Protein AF-A0A9Q1H6C2-F1 (afdb_monomer)

Secondary structure (DSSP, 8-state):
------SEEEE-TT--HHHHHHH----S-EEEEEE-SSSEEEEEEEETTEEEEESSHHHHHHHHHHHHHT--

pLDDT: mean 87.74, std 13.79, range [37.41, 96.88]

Structure (mmCIF, N/CA/C/O backbone):
data_AF-A0A9Q1H6C2-F1
#
_entry.id   AF-A0A9Q1H6C2-F1
#
loop_
_atom_site.group_PDB
_atom_site.id
_atom_site.type_symbol
_atom_site.label_atom_id
_atom_site.label_alt_id
_atom_site.label_comp_id
_atom_site.label_asym_id
_atom_site.label_entity_id
_atom_site.label_seq_id
_atom_site.pdbx_PDB_ins_code
_atom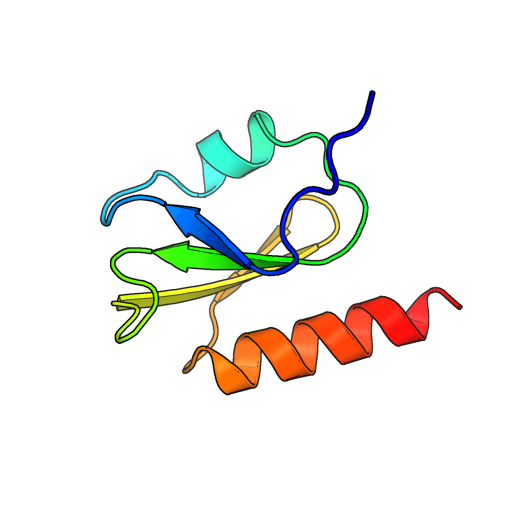_site.Cartn_x
_atom_site.Cartn_y
_atom_site.Cartn_z
_atom_site.occupancy
_atom_site.B_iso_or_equiv
_atom_site.auth_seq_id
_atom_site.auth_comp_id
_atom_site.auth_asym_id
_atom_site.auth_atom_id
_atom_site.pdbx_PDB_model_num
ATOM 1 N N . MET A 1 1 ? -22.342 -3.430 -8.138 1.00 37.41 1 MET A N 1
ATOM 2 C CA . MET A 1 1 ? -21.505 -4.593 -8.496 1.00 37.41 1 MET A CA 1
ATOM 3 C C . MET A 1 1 ? -20.102 -4.261 -8.038 1.00 37.41 1 MET A C 1
ATOM 5 O O . MET A 1 1 ? -19.309 -3.739 -8.812 1.00 37.41 1 MET A O 1
ATOM 9 N N . ASP A 1 2 ? -19.836 -4.479 -6.754 1.00 48.06 2 ASP A N 1
ATOM 10 C CA . ASP A 1 2 ? -18.491 -4.435 -6.193 1.00 48.06 2 ASP A CA 1
ATOM 11 C C . ASP A 1 2 ? -17.736 -5.634 -6.754 1.00 48.06 2 ASP A C 1
ATOM 13 O O . ASP A 1 2 ? -17.710 -6.716 -6.169 1.00 48.06 2 ASP A O 1
ATOM 17 N N . ALA A 1 3 ? -17.225 -5.475 -7.977 1.00 48.38 3 ALA A N 1
ATOM 18 C CA . ALA A 1 3 ? -16.267 -6.403 -8.541 1.00 48.38 3 ALA A CA 1
ATOM 19 C C . ALA A 1 3 ? -15.190 -6.598 -7.477 1.00 48.38 3 ALA A C 1
ATOM 21 O O . ALA A 1 3 ? -14.605 -5.616 -7.022 1.00 48.38 3 ALA A O 1
ATOM 22 N N . LEU A 1 4 ? -15.035 -7.848 -7.042 1.00 54.47 4 LEU A N 1
ATOM 23 C CA . LEU A 1 4 ? -14.126 -8.310 -6.003 1.00 54.47 4 LEU A CA 1
ATOM 24 C C . LEU A 1 4 ? -12.775 -7.598 -6.165 1.00 54.47 4 LEU A C 1
ATOM 26 O O . LEU A 1 4 ? -11.956 -7.995 -6.996 1.00 54.47 4 LEU A O 1
ATOM 30 N N . LYS A 1 5 ? -12.565 -6.485 -5.451 1.00 64.50 5 LYS A N 1
ATOM 31 C CA . LYS A 1 5 ? -11.305 -5.753 -5.560 1.00 64.50 5 LYS A CA 1
ATOM 32 C C . LYS A 1 5 ? -10.221 -6.702 -5.065 1.00 64.50 5 LYS A C 1
ATOM 34 O O . LYS A 1 5 ? -10.369 -7.335 -4.021 1.00 64.50 5 LYS A O 1
ATOM 39 N N . SER A 1 6 ? -9.191 -6.867 -5.889 1.00 71.31 6 SER A N 1
ATOM 40 C CA . SER A 1 6 ? -8.130 -7.845 -5.669 1.00 71.31 6 SER A CA 1
ATOM 41 C C . SER A 1 6 ? -7.506 -7.656 -4.287 1.00 71.31 6 SER A C 1
ATOM 43 O O . SER A 1 6 ? -7.230 -6.529 -3.883 1.00 71.31 6 SER A O 1
ATOM 45 N N . TYR A 1 7 ? -7.229 -8.761 -3.590 1.00 87.12 7 TYR A N 1
ATOM 46 C CA . TYR A 1 7 ? -6.470 -8.751 -2.333 1.00 87.12 7 TYR A CA 1
ATOM 47 C C . TYR A 1 7 ? -5.084 -8.100 -2.497 1.00 87.12 7 TYR A C 1
ATOM 49 O O . TYR A 1 7 ? -4.519 -7.578 -1.540 1.00 87.12 7 TYR A O 1
ATOM 57 N N . ILE A 1 8 ? -4.549 -8.121 -3.724 1.00 92.62 8 ILE A N 1
ATOM 58 C CA . ILE A 1 8 ? -3.323 -7.427 -4.118 1.00 92.62 8 ILE A CA 1
ATOM 59 C C . ILE A 1 8 ? -3.642 -6.470 -5.271 1.00 92.62 8 ILE A C 1
ATOM 61 O O . ILE A 1 8 ? -3.906 -6.924 -6.393 1.00 92.62 8 ILE A O 1
ATOM 65 N N . ASP A 1 9 ? -3.595 -5.172 -5.003 1.00 93.62 9 ASP A N 1
ATOM 66 C CA . ASP A 1 9 ? -3.646 -4.113 -6.006 1.00 93.62 9 ASP A CA 1
ATOM 67 C C . ASP A 1 9 ? -2.242 -3.820 -6.548 1.00 93.62 9 ASP A C 1
ATOM 69 O O . ASP A 1 9 ? -1.258 -3.861 -5.809 1.00 93.62 9 ASP A O 1
ATOM 73 N N . VAL A 1 10 ? -2.146 -3.551 -7.848 1.00 94.06 10 VAL A N 1
ATOM 74 C CA . VAL A 1 10 ? -0.876 -3.332 -8.550 1.00 94.06 10 VAL A CA 1
ATOM 75 C C . VAL A 1 10 ? -0.911 -1.953 -9.176 1.00 94.06 10 VAL A C 1
ATOM 77 O O . VAL A 1 10 ? -1.772 -1.680 -10.009 1.00 94.06 10 VAL A O 1
ATOM 80 N N . GLN A 1 11 ? 0.032 -1.102 -8.791 1.00 95.44 11 GLN A N 1
ATOM 81 C CA . GLN A 1 11 ? 0.145 0.255 -9.312 1.00 95.44 11 GLN A CA 1
ATOM 82 C C . GLN A 1 11 ? 1.540 0.501 -9.904 1.00 95.44 11 GLN A C 1
ATOM 84 O O . GLN A 1 11 ? 2.506 -0.166 -9.526 1.00 95.44 11 GLN A O 1
ATOM 89 N N . PRO A 1 12 ? 1.691 1.460 -10.830 1.00 95.69 12 PRO A N 1
ATOM 90 C CA . PRO A 1 12 ? 2.994 1.808 -11.385 1.00 95.69 12 PRO A CA 1
ATOM 91 C C . PRO A 1 12 ? 3.992 2.290 -10.322 1.00 95.69 12 PRO A C 1
ATOM 93 O O . PRO A 1 12 ? 3.621 2.886 -9.304 1.00 95.69 12 PRO A O 1
ATOM 96 N N . ILE A 1 13 ? 5.285 2.102 -10.592 1.00 95.62 13 ILE A N 1
ATOM 97 C CA . ILE A 1 13 ? 6.349 2.757 -9.818 1.00 95.62 13 ILE A CA 1
ATOM 98 C C . ILE A 1 13 ? 6.169 4.280 -9.924 1.00 95.62 13 ILE A C 1
ATOM 100 O O . ILE A 1 13 ? 5.879 4.799 -10.999 1.00 95.62 13 ILE A O 1
ATOM 104 N N . GLY A 1 14 ? 6.330 4.996 -8.806 1.00 94.38 14 GLY A N 1
ATOM 105 C CA . GLY A 1 14 ? 6.119 6.449 -8.737 1.00 94.38 14 GLY A CA 1
ATOM 106 C C . GLY A 1 14 ? 4.685 6.869 -8.396 1.00 94.38 14 GLY A C 1
ATOM 107 O O . GLY A 1 14 ? 4.398 8.063 -8.338 1.00 94.38 14 GLY A O 1
ATOM 108 N N . THR A 1 15 ? 3.791 5.911 -8.131 1.00 95.81 15 THR A N 1
ATOM 109 C CA . THR A 1 15 ? 2.448 6.195 -7.604 1.00 95.81 15 THR A CA 1
ATOM 110 C C . THR A 1 15 ? 2.526 7.030 -6.326 1.00 95.81 15 THR A C 1
ATOM 112 O O . THR A 1 15 ? 3.206 6.669 -5.365 1.00 95.81 15 THR A O 1
ATOM 115 N N . ASN A 1 16 ? 1.791 8.143 -6.300 1.00 96.31 16 ASN A N 1
ATOM 116 C CA . ASN A 1 16 ? 1.645 8.978 -5.114 1.00 96.31 16 ASN A CA 1
ATOM 117 C C . ASN A 1 16 ? 0.688 8.289 -4.130 1.00 96.31 16 ASN A C 1
ATOM 119 O O . ASN A 1 16 ? -0.530 8.385 -4.273 1.00 96.31 16 ASN A O 1
ATOM 123 N N . ILE A 1 17 ? 1.252 7.580 -3.148 1.00 94.31 17 ILE A N 1
ATOM 124 C CA . ILE A 1 17 ? 0.488 6.819 -2.151 1.00 94.31 17 ILE A CA 1
ATOM 125 C C . ILE A 1 17 ? -0.513 7.708 -1.386 1.00 94.31 17 ILE A C 1
ATOM 127 O O . ILE A 1 17 ? -1.668 7.303 -1.290 1.00 94.31 17 ILE A O 1
ATOM 131 N N . PRO A 1 18 ? -0.158 8.909 -0.883 1.00 94.62 18 PRO A N 1
ATOM 132 C CA . PRO A 1 18 ? -1.137 9.809 -0.268 1.00 94.62 18 PRO A CA 1
ATOM 133 C C . PRO A 1 18 ? -2.362 10.093 -1.144 1.00 94.62 18 PRO A C 1
ATOM 135 O O . PRO A 1 18 ? -3.486 9.889 -0.697 1.00 94.62 18 PRO A O 1
ATOM 138 N N . LYS A 1 19 ? -2.154 10.476 -2.410 1.00 95.00 19 LYS A N 1
ATOM 139 C CA . LYS A 1 19 ? -3.257 10.737 -3.346 1.00 95.00 19 LYS A CA 1
ATOM 140 C C . LYS A 1 19 ? -4.073 9.472 -3.628 1.00 95.00 19 LYS A C 1
ATOM 142 O O . LYS A 1 19 ? -5.296 9.508 -3.643 1.00 95.00 19 LYS A O 1
ATOM 147 N N . TYR A 1 20 ? -3.399 8.338 -3.798 1.00 93.88 20 TYR A N 1
ATOM 148 C CA . TYR A 1 20 ? -4.055 7.045 -3.962 1.00 93.88 20 TYR A CA 1
ATOM 149 C C . TYR A 1 20 ? -4.993 6.727 -2.782 1.00 93.88 20 TYR A C 1
ATOM 151 O O . TYR A 1 20 ? -6.123 6.299 -2.999 1.00 93.88 20 TYR A O 1
ATOM 159 N N . LEU A 1 21 ? -4.560 6.988 -1.541 1.00 93.06 21 LEU A N 1
ATOM 160 C CA . LEU A 1 21 ? -5.347 6.756 -0.321 1.00 93.06 21 LEU A CA 1
ATOM 161 C C . LEU A 1 21 ? -6.608 7.634 -0.223 1.00 93.06 21 LEU A C 1
ATOM 163 O O . LEU A 1 21 ? -7.571 7.233 0.431 1.00 93.06 21 LEU A O 1
ATOM 167 N N . GLU A 1 22 ? -6.615 8.805 -0.863 1.00 92.62 22 GLU A N 1
ATOM 168 C CA . GLU A 1 22 ? -7.789 9.686 -0.955 1.00 92.62 22 GLU A CA 1
ATOM 169 C C . GLU A 1 22 ? -8.835 9.156 -1.948 1.00 92.62 22 GLU A C 1
ATOM 171 O O . GLU A 1 22 ? -10.035 9.337 -1.743 1.00 92.62 22 GLU A O 1
ATOM 176 N N . GLU A 1 23 ? -8.386 8.482 -3.009 1.00 89.56 23 GLU A N 1
ATOM 177 C CA . GLU A 1 23 ? -9.229 7.990 -4.105 1.00 89.56 23 GLU A CA 1
ATOM 178 C C . GLU A 1 23 ? -9.811 6.591 -3.835 1.00 89.56 23 GLU A C 1
ATOM 180 O O . GLU A 1 23 ? -10.809 6.192 -4.447 1.00 89.56 23 GLU A O 1
ATOM 185 N N . VAL A 1 24 ? -9.217 5.823 -2.912 1.00 86.44 24 VAL A N 1
ATOM 186 C CA . VAL A 1 24 ? -9.712 4.487 -2.561 1.00 86.44 24 VAL A CA 1
ATOM 187 C C . VAL A 1 24 ? -10.779 4.519 -1.465 1.00 86.44 24 VAL A C 1
ATOM 189 O O . VAL A 1 24 ? -10.586 5.001 -0.354 1.00 86.44 24 VAL A O 1
ATOM 192 N N . PHE A 1 25 ? -11.914 3.886 -1.761 1.00 83.25 25 PHE A N 1
ATOM 193 C CA . PHE A 1 25 ? -13.033 3.702 -0.824 1.00 83.25 25 PHE A CA 1
ATOM 194 C C . PHE A 1 25 ? -13.048 2.316 -0.156 1.00 83.25 25 PHE A C 1
ATOM 196 O O . PHE A 1 25 ? -14.043 1.922 0.446 1.00 83.25 25 PHE A O 1
ATOM 203 N N . LEU A 1 26 ? -11.966 1.543 -0.300 1.00 82.12 26 LEU A N 1
ATOM 204 C CA . LEU A 1 26 ? -11.847 0.220 0.308 1.00 82.12 26 LEU A CA 1
ATOM 205 C C . LEU A 1 26 ? -11.689 0.335 1.825 1.00 82.12 26 LEU A C 1
ATOM 207 O O . LEU A 1 26 ? -10.789 1.016 2.314 1.00 82.12 26 LEU A O 1
ATOM 211 N N . THR A 1 27 ? -12.550 -0.363 2.560 1.00 80.38 27 THR A N 1
ATOM 212 C CA . THR A 1 27 ? -12.502 -0.435 4.026 1.00 80.38 27 THR A CA 1
ATOM 213 C C . THR A 1 27 ? -11.731 -1.658 4.521 1.00 80.38 27 THR A C 1
ATOM 215 O O . THR A 1 27 ? -11.039 -1.573 5.532 1.00 80.38 27 THR A O 1
ATOM 218 N N . GLN A 1 28 ? -11.809 -2.776 3.795 1.00 87.38 28 GLN A N 1
ATOM 219 C CA . GLN A 1 28 ? -11.081 -4.005 4.113 1.00 87.38 28 GLN A CA 1
ATOM 220 C C . GLN A 1 28 ? -9.570 -3.859 3.855 1.00 87.38 28 GLN A C 1
ATOM 222 O O . GLN A 1 28 ? -9.195 -3.211 2.874 1.00 87.38 28 GLN A O 1
ATOM 227 N N . PRO A 1 29 ? -8.699 -4.472 4.680 1.00 92.56 29 PRO A N 1
ATOM 228 C CA . PRO A 1 29 ? -7.266 -4.506 4.419 1.00 92.56 29 PRO A CA 1
ATOM 229 C C . PRO A 1 29 ? -6.929 -5.193 3.090 1.00 92.56 29 PRO A C 1
ATOM 231 O O . PRO A 1 29 ? -7.554 -6.189 2.720 1.00 92.56 29 PRO A O 1
ATOM 234 N N . TYR A 1 30 ? -5.921 -4.679 2.391 1.00 94.31 30 TYR A N 1
ATOM 235 C CA . TYR A 1 30 ? -5.380 -5.277 1.169 1.00 94.31 30 TYR A CA 1
ATOM 236 C C . TYR A 1 30 ? -3.902 -4.916 0.995 1.00 94.31 30 TYR A C 1
ATOM 238 O O . TYR A 1 30 ? -3.358 -4.061 1.697 1.00 94.31 30 TYR A O 1
ATOM 246 N N . VAL A 1 31 ? -3.224 -5.572 0.059 1.00 95.75 31 VAL A N 1
ATOM 247 C CA . VAL A 1 31 ? -1.835 -5.261 -0.288 1.00 95.75 31 VAL A CA 1
ATOM 248 C C . VAL A 1 31 ? -1.807 -4.384 -1.533 1.00 95.75 31 VAL A C 1
ATOM 250 O O . VAL A 1 31 ? -2.413 -4.719 -2.541 1.00 95.75 31 VAL A O 1
ATOM 253 N N . LEU A 1 32 ? -1.065 -3.288 -1.484 1.00 95.94 32 LEU A N 1
ATOM 254 C CA . LEU A 1 32 ? -0.663 -2.504 -2.641 1.00 95.94 32 LEU A CA 1
ATOM 255 C C . LEU A 1 32 ? 0.786 -2.858 -2.985 1.00 95.94 32 LEU A C 1
ATOM 257 O O . LEU A 1 32 ? 1.668 -2.778 -2.129 1.00 95.94 32 LEU A O 1
ATOM 261 N N . ILE A 1 33 ? 1.047 -3.220 -4.235 1.00 96.56 33 ILE A N 1
ATOM 262 C CA . ILE A 1 33 ? 2.409 -3.316 -4.761 1.00 96.56 33 ILE A CA 1
ATOM 263 C C . ILE A 1 33 ? 2.661 -2.236 -5.805 1.00 96.56 33 ILE A C 1
ATOM 265 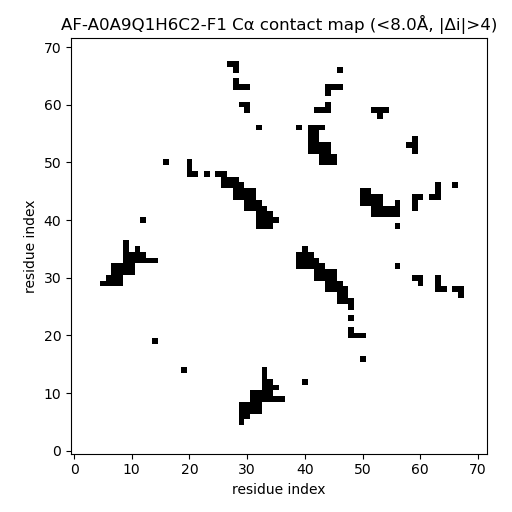O O . ILE A 1 33 ? 1.774 -1.912 -6.596 1.00 96.56 33 ILE A O 1
ATOM 269 N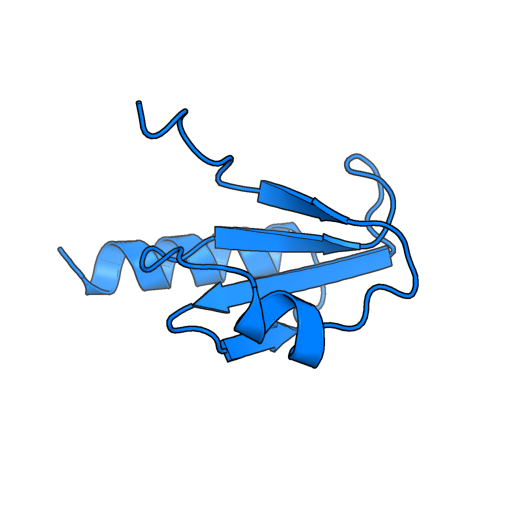 N . LEU A 1 34 ? 3.884 -1.707 -5.815 1.00 96.19 34 LEU A N 1
ATOM 270 C CA . LEU A 1 34 ? 4.356 -0.800 -6.856 1.00 96.19 34 LEU A CA 1
ATOM 271 C C . LEU A 1 34 ? 5.314 -1.529 -7.799 1.00 96.19 34 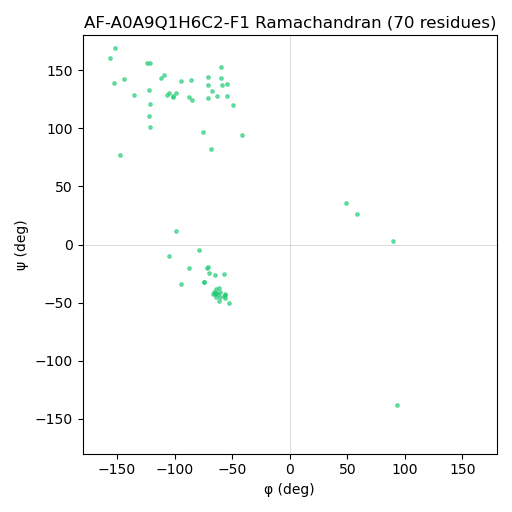LEU A C 1
ATOM 273 O O . LEU A 1 34 ? 6.270 -2.170 -7.352 1.00 96.19 34 LEU A O 1
ATOM 277 N N . GLY A 1 35 ? 5.065 -1.399 -9.100 1.00 93.75 35 GLY A N 1
ATOM 278 C CA . GLY A 1 35 ? 5.799 -2.097 -10.151 1.00 93.75 35 GLY A 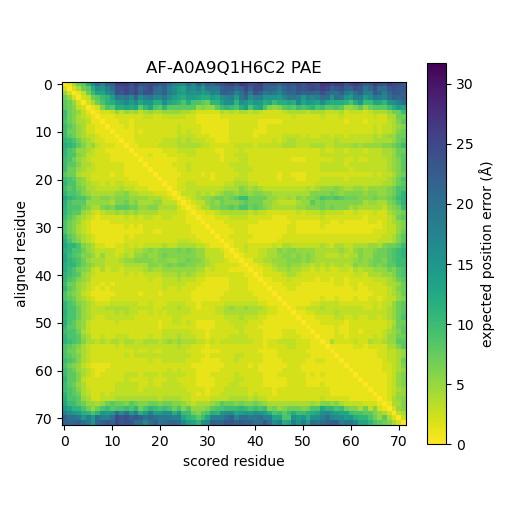CA 1
ATOM 279 C C . GLY A 1 35 ? 5.130 -3.409 -10.540 1.00 93.75 35 GLY A C 1
ATOM 280 O O . GLY A 1 35 ? 3.913 -3.469 -10.692 1.00 93.75 35 GLY A O 1
ATOM 281 N N . ASP A 1 36 ? 5.932 -4.452 -10.729 1.00 89.88 36 ASP A N 1
ATOM 282 C CA . ASP A 1 36 ? 5.463 -5.715 -11.289 1.00 89.88 36 ASP A CA 1
ATOM 283 C C . ASP A 1 36 ? 5.075 -6.738 -10.222 1.00 89.88 36 ASP A C 1
ATOM 285 O O . ASP A 1 36 ? 5.762 -6.930 -9.222 1.00 89.88 36 ASP A O 1
ATOM 289 N N . ARG A 1 37 ? 3.994 -7.481 -10.472 1.00 84.38 37 ARG A N 1
ATOM 290 C CA . ARG A 1 37 ? 3.530 -8.550 -9.573 1.00 84.38 37 ARG A CA 1
ATOM 291 C C . ARG A 1 37 ? 4.561 -9.650 -9.281 1.00 84.38 37 ARG A C 1
ATOM 293 O O . ARG A 1 37 ? 4.666 -10.022 -8.113 1.00 84.38 37 ARG A O 1
ATOM 300 N N . PRO A 1 38 ? 5.309 -10.191 -10.261 1.00 87.19 38 PRO A N 1
ATOM 301 C CA . PRO A 1 38 ? 6.320 -11.211 -9.972 1.00 87.19 38 PRO A CA 1
ATOM 302 C C . PRO A 1 38 ? 7.539 -10.667 -9.215 1.00 87.19 38 PRO A C 1
ATOM 304 O O . PRO A 1 38 ? 8.207 -11.435 -8.527 1.00 87.19 38 PRO A O 1
ATOM 307 N N . MET A 1 39 ? 7.835 -9.369 -9.326 1.00 87.88 39 MET A N 1
ATOM 308 C CA . MET A 1 39 ? 8.992 -8.743 -8.684 1.00 87.88 39 MET A CA 1
ATOM 309 C C . MET A 1 39 ? 8.667 -7.290 -8.298 1.00 87.88 39 MET A C 1
ATOM 311 O O . MET A 1 39 ? 9.062 -6.355 -9.000 1.00 87.88 39 MET A O 1
ATOM 315 N N . PRO A 1 40 ? 7.914 -7.085 -7.204 1.00 93.06 40 PRO A N 1
ATOM 316 C CA . PRO A 1 40 ? 7.473 -5.755 -6.813 1.00 93.06 40 PRO A CA 1
ATOM 317 C C . PRO A 1 40 ? 8.649 -4.932 -6.296 1.00 93.06 40 PRO A C 1
ATOM 319 O O . PRO A 1 40 ? 9.462 -5.419 -5.511 1.00 93.06 40 PRO A O 1
ATOM 322 N N . SER A 1 41 ? 8.714 -3.665 -6.702 1.00 95.44 41 SER A N 1
ATOM 323 C CA . SER A 1 41 ? 9.720 -2.726 -6.195 1.00 95.44 41 SER A CA 1
ATOM 324 C C . SER A 1 41 ? 9.405 -2.279 -4.771 1.00 95.44 41 SER A C 1
ATOM 326 O O . SER A 1 41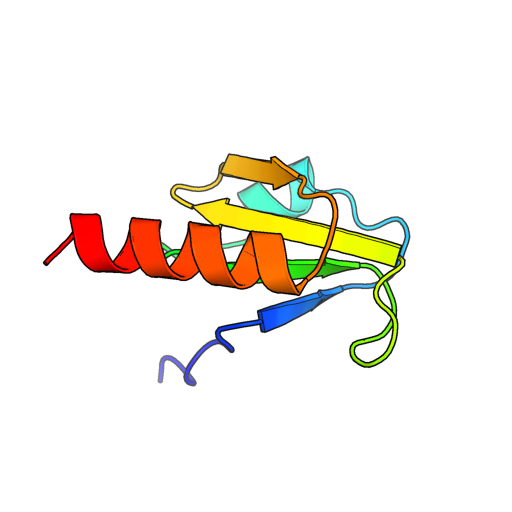 ? 10.314 -2.039 -3.984 1.00 95.44 41 SER A O 1
ATOM 328 N N . GLN A 1 42 ? 8.117 -2.187 -4.437 1.00 96.12 42 GLN A N 1
ATOM 329 C CA . GLN A 1 42 ? 7.647 -1.842 -3.102 1.00 96.12 42 GLN A CA 1
ATOM 330 C C . GLN A 1 42 ? 6.380 -2.631 -2.782 1.00 96.12 42 GLN A C 1
ATOM 332 O O . GLN A 1 42 ? 5.527 -2.830 -3.650 1.00 96.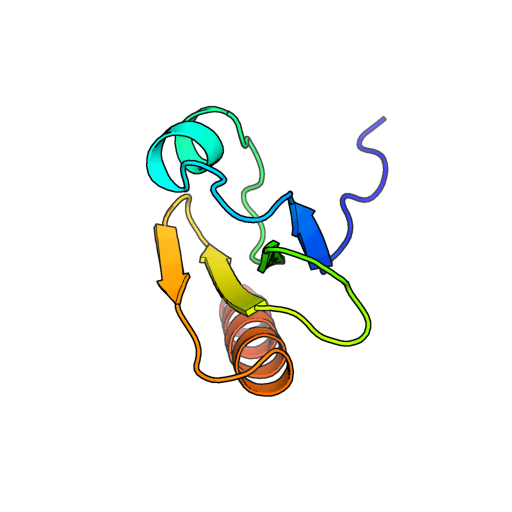12 42 GLN A O 1
ATOM 337 N N . ALA A 1 43 ? 6.254 -3.064 -1.530 1.00 96.88 43 ALA A N 1
ATOM 338 C CA . ALA A 1 43 ? 5.060 -3.714 -1.010 1.00 96.88 43 ALA A CA 1
ATOM 339 C C . ALA A 1 43 ? 4.526 -2.924 0.186 1.00 96.88 43 ALA A C 1
ATOM 341 O O . ALA A 1 43 ? 5.271 -2.552 1.093 1.00 96.88 43 ALA A O 1
ATOM 342 N N . VAL A 1 44 ? 3.224 -2.670 0.189 1.00 96.81 44 VAL A N 1
ATOM 343 C CA . VAL A 1 44 ? 2.552 -1.826 1.173 1.00 96.81 44 VAL A CA 1
ATOM 344 C C . VAL A 1 44 ? 1.280 -2.529 1.618 1.00 96.81 44 VAL A C 1
ATOM 346 O O . VAL A 1 44 ? 0.466 -2.934 0.797 1.00 96.81 44 VAL A O 1
ATOM 349 N N . THR A 1 45 ? 1.079 -2.670 2.921 1.00 96.50 45 THR A N 1
ATOM 350 C CA . THR A 1 45 ? -0.225 -3.073 3.453 1.00 96.50 45 THR A CA 1
ATOM 351 C C . THR A 1 45 ? -1.091 -1.828 3.600 1.00 96.50 45 THR A C 1
ATOM 353 O O . THR A 1 45 ? -0.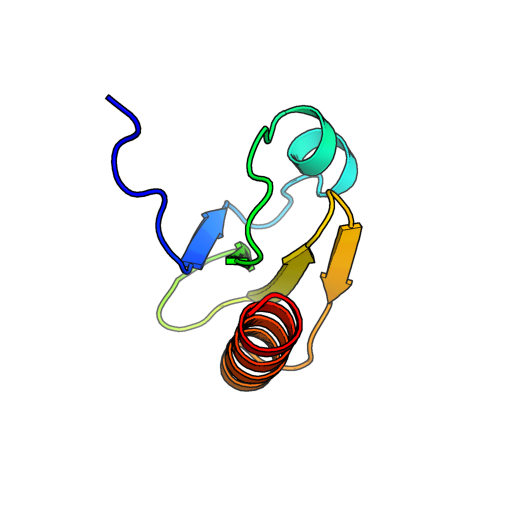691 -0.875 4.272 1.00 96.50 45 THR A O 1
ATOM 356 N N . ILE A 1 46 ? -2.266 -1.833 2.974 1.00 95.38 46 ILE A N 1
ATOM 357 C CA . ILE A 1 46 ? -3.266 -0.774 3.074 1.00 95.38 46 ILE A CA 1
ATOM 358 C C . ILE A 1 46 ? -4.356 -1.216 4.044 1.00 95.38 46 ILE A C 1
ATOM 360 O O . ILE A 1 46 ? -4.913 -2.303 3.907 1.00 95.38 46 ILE A O 1
ATOM 364 N N . PHE A 1 47 ? -4.664 -0.376 5.027 1.00 92.06 47 PHE A N 1
ATOM 365 C CA . PHE A 1 47 ? -5.758 -0.592 5.977 1.00 92.06 47 PHE A CA 1
ATOM 366 C C . PHE A 1 47 ? -6.252 0.759 6.488 1.00 92.06 47 PHE A C 1
ATOM 368 O O . PHE A 1 47 ? -5.441 1.645 6.728 1.00 92.06 47 PHE A O 1
ATOM 375 N N . GLU A 1 48 ? -7.564 0.954 6.638 1.00 88.12 48 GLU A N 1
ATOM 376 C CA . GLU A 1 48 ? -8.139 2.218 7.144 1.00 88.12 48 GLU A CA 1
ATOM 377 C C . GLU A 1 48 ? -7.608 3.495 6.453 1.00 88.12 48 GLU A C 1
ATOM 379 O O . GLU A 1 48 ? -7.416 4.527 7.099 1.00 88.12 48 GLU A O 1
ATOM 384 N N . ARG A 1 49 ? -7.332 3.438 5.141 1.00 88.00 49 ARG A N 1
ATOM 385 C CA . ARG A 1 49 ? -6.679 4.526 4.378 1.00 88.00 49 ARG A CA 1
ATOM 386 C C . ARG A 1 49 ? -5.291 4.926 4.906 1.00 88.00 49 ARG A C 1
ATOM 388 O O . ARG A 1 49 ? -4.837 6.047 4.703 1.00 88.00 49 ARG A O 1
ATOM 395 N N . LYS A 1 50 ? -4.596 4.002 5.563 1.00 91.94 50 LYS A N 1
ATOM 396 C CA . LYS A 1 50 ? -3.193 4.111 5.968 1.00 91.94 50 LYS A CA 1
ATOM 397 C C . LYS A 1 50 ? -2.355 3.166 5.126 1.00 91.94 50 LYS A C 1
ATOM 399 O O . LYS A 1 50 ? -2.792 2.069 4.780 1.00 91.94 50 LYS A O 1
ATOM 404 N N . ALA A 1 51 ? -1.135 3.596 4.840 1.00 95.25 51 ALA A N 1
ATOM 405 C CA . ALA A 1 51 ? -0.131 2.803 4.157 1.00 95.25 51 ALA A CA 1
ATOM 406 C C . ALA A 1 51 ? 0.947 2.363 5.145 1.00 95.25 51 ALA A C 1
ATOM 408 O O . ALA A 1 51 ? 1.523 3.184 5.858 1.00 95.25 51 ALA A O 1
ATOM 409 N N . LEU A 1 52 ? 1.235 1.066 5.158 1.00 96.25 52 LEU A N 1
ATOM 410 C CA . LEU A 1 52 ? 2.299 0.479 5.955 1.00 96.25 52 LEU A CA 1
ATOM 411 C C . LEU A 1 52 ? 3.282 -0.239 5.033 1.00 96.25 52 LEU A C 1
ATOM 413 O O . LEU A 1 52 ? 3.031 -1.351 4.575 1.00 96.25 52 LEU A O 1
ATOM 417 N N . GLU A 1 53 ? 4.409 0.406 4.752 1.00 96.31 53 GLU A N 1
ATOM 418 C CA . GLU A 1 53 ? 5.454 -0.128 3.877 1.00 96.31 53 GLU A CA 1
ATOM 419 C C . GLU A 1 53 ? 6.139 -1.340 4.500 1.00 96.31 53 GLU A C 1
ATOM 421 O O . GLU A 1 53 ? 6.526 -1.293 5.669 1.00 96.31 53 GLU A O 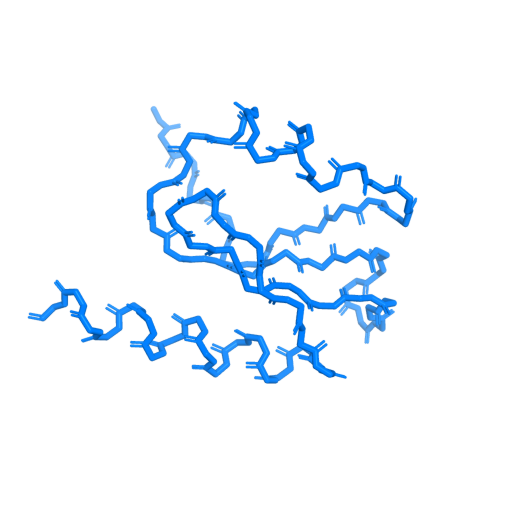1
ATOM 426 N N . ARG A 1 54 ? 6.300 -2.427 3.740 1.00 96.50 54 ARG A N 1
ATOM 427 C CA . ARG A 1 54 ? 6.878 -3.700 4.187 1.00 96.50 54 ARG A CA 1
ATOM 428 C C . ARG A 1 54 ? 8.095 -4.074 3.351 1.00 96.50 54 ARG A C 1
ATOM 430 O O . ARG A 1 54 ? 8.222 -3.701 2.194 1.00 96.50 54 ARG A O 1
ATOM 437 N N . GLN A 1 55 ? 8.962 -4.886 3.947 1.00 93.62 55 GLN A N 1
ATOM 438 C CA . GLN A 1 55 ? 10.226 -5.310 3.336 1.00 93.62 55 GLN A CA 1
ATOM 439 C C . GLN A 1 55 ? 10.039 -6.291 2.169 1.00 93.62 55 GLN A C 1
ATOM 441 O O . GLN A 1 55 ? 10.951 -6.482 1.372 1.00 93.62 55 GLN A O 1
ATOM 446 N N . SER A 1 56 ? 8.884 -6.954 2.081 1.00 94.25 56 SER A N 1
ATOM 447 C CA . SER A 1 56 ? 8.578 -7.908 1.016 1.00 94.25 56 SER A CA 1
ATOM 448 C C . SER A 1 56 ? 7.074 -8.055 0.813 1.00 94.25 56 SER A C 1
ATOM 450 O O . SER A 1 56 ? 6.280 -7.778 1.717 1.00 94.25 56 SER A O 1
ATOM 452 N N . LEU A 1 57 ? 6.682 -8.567 -0.359 1.00 94.62 57 LEU A N 1
ATOM 453 C CA . LEU A 1 57 ? 5.294 -8.937 -0.639 1.00 94.62 57 LEU A CA 1
ATOM 454 C C . LEU A 1 57 ? 4.758 -9.937 0.393 1.00 94.62 57 LEU A C 1
ATOM 456 O O . LEU A 1 57 ? 3.649 -9.772 0.887 1.00 94.62 57 LEU A O 1
ATOM 460 N N . MET A 1 58 ? 5.563 -10.933 0.773 1.00 94.81 58 MET A N 1
ATOM 461 C CA . MET A 1 58 ? 5.156 -11.933 1.763 1.00 94.81 58 MET A CA 1
ATOM 462 C C . MET A 1 58 ? 4.871 -11.297 3.130 1.00 94.81 58 MET A C 1
ATOM 464 O O . MET A 1 58 ? 3.862 -11.608 3.755 1.00 94.81 58 MET A O 1
ATOM 468 N N . SER A 1 59 ? 5.712 -10.353 3.567 1.00 96.06 59 SER A N 1
ATOM 469 C CA . SER A 1 59 ? 5.478 -9.603 4.807 1.00 96.06 59 SER A CA 1
ATOM 470 C C . SER A 1 59 ? 4.207 -8.750 4.730 1.00 96.06 59 SER A C 1
ATOM 472 O O . SER A 1 59 ? 3.460 -8.683 5.705 1.00 96.06 59 SER A O 1
ATOM 474 N N . ALA A 1 60 ? 3.920 -8.138 3.577 1.00 96.69 60 ALA A N 1
ATOM 475 C CA . ALA A 1 60 ? 2.682 -7.387 3.375 1.00 96.69 60 ALA A CA 1
ATOM 476 C C . ALA A 1 60 ? 1.433 -8.266 3.401 1.00 96.69 60 ALA A C 1
ATOM 478 O O . ALA A 1 60 ? 0.439 -7.880 4.017 1.00 96.69 60 ALA A O 1
ATOM 479 N N . VAL A 1 61 ? 1.499 -9.453 2.795 1.00 95.00 61 VAL A N 1
ATOM 480 C CA . VAL A 1 61 ? 0.416 -10.444 2.818 1.00 95.00 61 VAL A CA 1
ATOM 481 C C . VAL A 1 61 ? 0.158 -10.949 4.237 1.00 95.00 61 VAL A C 1
ATOM 483 O O . VAL A 1 61 ? -1.000 -10.987 4.646 1.00 95.00 61 VAL A O 1
ATOM 486 N N . ASP A 1 62 ? 1.207 -11.281 4.994 1.00 95.44 62 ASP A N 1
ATOM 487 C CA . ASP A 1 62 ? 1.105 -11.754 6.383 1.00 95.44 62 ASP A CA 1
ATOM 488 C C . ASP A 1 62 ? 0.458 -10.706 7.303 1.00 95.44 62 ASP A C 1
ATOM 490 O O . ASP A 1 62 ? -0.500 -11.001 8.019 1.00 95.44 62 ASP A O 1
ATOM 494 N N . VAL A 1 63 ? 0.922 -9.453 7.243 1.00 95.12 63 VAL A N 1
ATOM 495 C CA . VAL A 1 63 ? 0.336 -8.360 8.038 1.00 95.12 63 VAL A CA 1
ATOM 496 C C . VAL A 1 63 ? -1.104 -8.084 7.614 1.00 95.12 63 VAL A C 1
ATOM 498 O O . VAL A 1 63 ? -1.967 -7.924 8.473 1.00 95.12 63 VAL A O 1
ATOM 501 N N . CYS A 1 64 ? -1.386 -8.067 6.311 1.00 94.75 64 CYS A N 1
ATOM 502 C CA . CYS A 1 64 ? -2.739 -7.875 5.796 1.00 94.75 64 CYS A CA 1
ATOM 503 C C . CYS A 1 64 ? -3.698 -8.975 6.281 1.00 94.75 64 CYS A C 1
ATOM 505 O O . CYS A 1 64 ? -4.814 -8.677 6.701 1.00 94.75 64 CYS A O 1
ATOM 507 N N . PHE A 1 65 ? -3.248 -10.233 6.307 1.00 92.56 65 PHE A N 1
ATOM 508 C CA . PHE A 1 65 ? -4.043 -11.363 6.788 1.00 92.56 65 PHE A CA 1
ATOM 509 C C . PHE A 1 65 ? -4.324 -11.277 8.295 1.00 92.56 65 PHE A C 1
ATOM 511 O O . PHE A 1 65 ? -5.454 -11.498 8.737 1.00 92.56 65 PHE A O 1
ATOM 518 N N . LYS A 1 66 ? -3.316 -10.900 9.092 1.00 93.06 66 LYS A N 1
ATOM 519 C CA . LYS A 1 66 ? -3.485 -10.644 10.533 1.00 93.06 66 LYS A CA 1
ATOM 520 C C . LYS A 1 66 ? -4.480 -9.518 10.779 1.00 93.06 66 LYS A C 1
ATOM 522 O O . LYS A 1 66 ? -5.375 -9.675 11.601 1.00 93.06 66 LYS A O 1
ATOM 527 N N . LEU A 1 67 ? -4.357 -8.426 10.022 1.00 90.94 67 LEU A N 1
ATOM 528 C CA . LEU A 1 67 ? -5.297 -7.314 10.080 1.00 90.94 67 LEU A CA 1
ATOM 529 C C . LEU A 1 67 ? -6.698 -7.750 9.681 1.00 90.94 67 LEU A C 1
ATOM 531 O O . LEU A 1 67 ? -7.623 -7.300 10.319 1.00 90.94 67 LEU A O 1
ATOM 535 N N . PHE A 1 68 ? -6.886 -8.635 8.705 1.00 83.44 68 PHE A N 1
ATOM 536 C CA . PHE A 1 68 ? -8.215 -9.163 8.385 1.00 83.44 68 PHE A CA 1
ATOM 537 C C . PHE A 1 68 ? -8.798 -9.995 9.543 1.00 83.44 68 PHE A C 1
ATOM 539 O O . PHE A 1 68 ? -9.961 -9.842 9.902 1.00 83.44 68 PHE A O 1
ATOM 546 N N . SER A 1 69 ? -7.963 -10.826 10.171 1.00 74.81 69 SER A N 1
ATOM 547 C CA . SER A 1 69 ? -8.362 -11.741 11.254 1.00 74.81 69 SER A CA 1
ATOM 548 C C . SER A 1 69 ? -8.676 -11.032 12.575 1.00 74.81 69 SER A C 1
ATOM 550 O O . SER A 1 69 ? -9.347 -11.598 13.426 1.00 74.81 69 SER A O 1
ATOM 552 N N . SER A 1 70 ? -8.194 -9.801 12.774 1.00 64.31 70 SER A N 1
ATOM 553 C CA . SER A 1 70 ? -8.524 -8.984 13.951 1.00 64.31 70 SER A CA 1
ATOM 554 C C . SER A 1 70 ? -9.899 -8.299 13.877 1.00 64.31 70 SER A C 1
ATOM 556 O O . SER A 1 70 ? -10.281 -7.648 14.846 1.00 64.31 70 SER A O 1
ATOM 558 N N . TRP A 1 71 ? -10.626 -8.404 12.755 1.00 53.75 71 TRP A N 1
ATOM 559 C CA . TRP A 1 71 ? -11.965 -7.810 12.572 1.00 53.75 71 TRP A CA 1
ATOM 560 C C . TRP A 1 71 ? -13.109 -8.833 12.638 1.00 53.75 71 TRP A C 1
ATOM 562 O O . TRP A 1 71 ? -14.272 -8.431 12.660 1.00 53.75 71 TRP A O 1
ATOM 572 N N . THR A 1 72 ? -12.788 -10.129 12.645 1.00 47.28 72 THR A N 1
ATOM 573 C CA . THR A 1 72 ? -13.722 -11.247 12.871 1.00 47.28 72 THR A CA 1
ATOM 574 C C . THR A 1 72 ? -13.644 -11.725 14.306 1.00 47.28 72 THR A C 1
ATOM 576 O O . THR A 1 72 ? -14.718 -11.933 14.909 1.00 47.28 72 THR A O 1
#

Solvent-accessible surface area (backbone atoms only — not comparable to full-atom values): 4219 Å² total; per-residue (Å²): 132,84,69,79,73,59,64,62,41,76,40,59,71,87,66,57,60,72,63,50,40,73,74,54,86,65,67,69,54,28,28,41,29,26,45,44,90,96,63,51,78,43,19,24,21,35,41,81,68,39,80,44,80,35,96,33,61,65,55,12,51,53,53,26,50,53,59,50,61,75,77,112

Nearest PDB structures (foldseek):
  2hmh-assembly1_A  TM=3.793E-01  e=4.168E-01  Mus musculus
  6c5x-assembly1_A  TM=3.772E-01  e=1.121E+00  Xenopus laevis
  4gl9-assembly4_F  TM=3.748E-01  e=1.121E+00  Mus musculus
  6c5x-assembly2_D  TM=3.825E-01  e=1.459E+00  Xenopus laevis
  2izv-assembly1_A  TM=3.653E-01  e=5.109E+00  Homo sapiens

Radius of gyration: 11.56 Å; Cα contacts (8 Å, |Δi|>4): 116; chains: 1; bounding box: 32×23×25 Å

Sequence (72 aa):
MDALKSYIDVQPIGTNIPKYLEEVFLTQPYVLILGDRPMPSQAVTIFERKALERQSLMSAVDVCFKLFSSWT

Organism: Holothuria leucospilota (NCBI:txid206669)

Mean predicted aligned error: 4.67 Å

Foldseek 3Di:
DPPPDDLEAEEEPPDPLLVVLVVDPDAQKGKYFYDDPVDGPWIWIAHPSDTDTDPDVVRSSVVSVVSNVVVD